Protein AF-A0A2D6R3Z6-F1 (afdb_monomer_lite)

Secondary structure (DSSP, 8-state):
--HHHHHHHHHHTGGGHHHHHT--TTS-GGGS-B-TTS-EEETTTTEEE-TTS-BS--------

Sequence (64 aa):
MTIDEVTRAADVLGADRWNIWMKCGLHDWAALPQTDSHEHYCPQCYTVWTAEGAIKNVPGRHAT

Foldseek 3Di:
DDLVVLVVVLVVVPPCSLVLQVPPPPDDQCPADADPQGWGADSRSSWIAHNVGHTPSDPDPPPD

Radius of gyration: 11.53 Å; chains: 1; bounding box: 27×23×34 Å

Structure (mmCIF, N/CA/C/O backbone):
data_AF-A0A2D6R3Z6-F1
#
_entry.id   AF-A0A2D6R3Z6-F1
#
loop_
_atom_site.group_PDB
_atom_site.id
_atom_site.type_symbol
_atom_site.label_atom_id
_atom_site.label_alt_id
_atom_site.label_comp_id
_atom_site.label_asym_id
_atom_site.label_entity_id
_atom_site.label_seq_id
_atom_site.pdbx_PDB_ins_code
_atom_site.Cartn_x
_atom_site.Cartn_y
_atom_site.Cartn_z
_atom_site.occupancy
_atom_site.B_iso_or_equiv
_atom_site.auth_seq_id
_atom_site.auth_comp_id
_atom_site.auth_asym_id
_atom_site.auth_atom_id
_atom_site.pdbx_PDB_model_num
ATOM 1 N N . MET A 1 1 ? -3.587 -3.220 11.204 1.00 60.88 1 MET A N 1
ATOM 2 C CA . MET A 1 1 ? -3.040 -2.074 10.460 1.00 60.88 1 MET A CA 1
ATOM 3 C C . MET A 1 1 ? -4.072 -1.653 9.435 1.00 60.88 1 MET A C 1
ATOM 5 O O . MET A 1 1 ? -4.609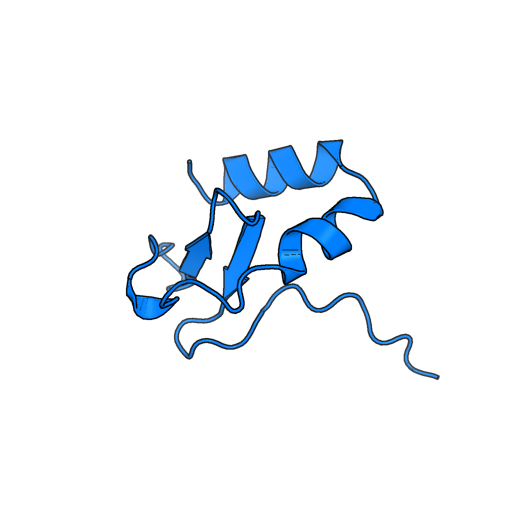 -2.565 8.833 1.00 60.88 1 MET A O 1
ATOM 9 N N . THR A 1 2 ? -4.366 -0.369 9.255 1.00 69.19 2 T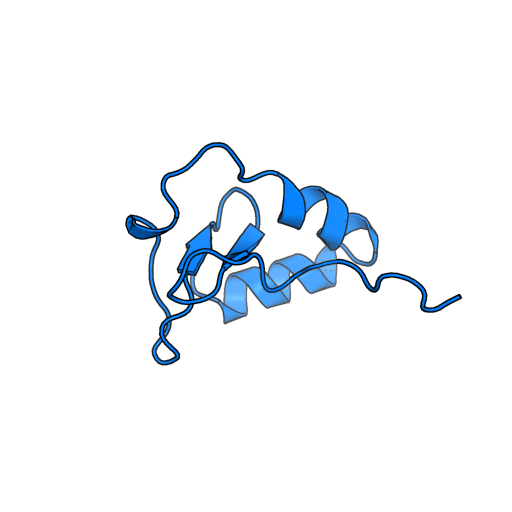HR A N 1
ATOM 10 C CA . THR A 1 2 ? -5.246 0.174 8.200 1.00 69.19 2 THR A CA 1
ATOM 11 C C . THR A 1 2 ? -4.455 0.490 6.920 1.00 69.19 2 THR A C 1
ATOM 13 O O . THR A 1 2 ? -3.221 0.476 6.934 1.00 69.19 2 THR A O 1
ATOM 16 N N . ILE A 1 3 ? -5.133 0.816 5.811 1.00 67.00 3 ILE A N 1
ATOM 17 C CA . ILE A 1 3 ? -4.463 1.267 4.575 1.00 67.00 3 ILE A CA 1
ATOM 18 C C . ILE A 1 3 ? -3.654 2.558 4.782 1.00 67.00 3 ILE A C 1
ATOM 20 O O . ILE A 1 3 ? -2.567 2.696 4.220 1.00 67.00 3 ILE A O 1
ATOM 24 N N . ASP A 1 4 ? -4.125 3.464 5.641 1.00 70.94 4 ASP A N 1
ATOM 25 C CA . ASP A 1 4 ? -3.400 4.690 5.991 1.00 70.94 4 ASP A CA 1
ATOM 26 C C . ASP A 1 4 ? -2.103 4.376 6.738 1.00 70.94 4 ASP A C 1
ATOM 28 O O . ASP A 1 4 ? -1.067 4.986 6.481 1.00 70.94 4 ASP A O 1
ATOM 32 N N . GLU A 1 5 ? -2.126 3.392 7.637 1.00 71.12 5 GLU A N 1
ATOM 33 C CA . GLU A 1 5 ? -0.927 2.949 8.349 1.00 71.12 5 GLU A CA 1
ATOM 34 C C . GLU A 1 5 ? 0.065 2.260 7.404 1.00 71.12 5 GLU A C 1
ATOM 36 O O . GLU A 1 5 ? 1.270 2.487 7.511 1.00 71.12 5 GLU A O 1
ATOM 41 N N . VAL A 1 6 ? -0.427 1.471 6.442 1.00 67.06 6 VAL A N 1
ATOM 42 C CA . VAL A 1 6 ? 0.400 0.852 5.390 1.00 67.06 6 VAL A CA 1
ATOM 43 C C . VAL A 1 6 ? 1.038 1.928 4.512 1.00 67.06 6 VAL A C 1
ATOM 45 O O . VAL A 1 6 ? 2.247 1.899 4.293 1.00 67.06 6 VAL A O 1
ATOM 48 N N . THR A 1 7 ? 0.257 2.910 4.062 1.00 69.81 7 THR A N 1
ATOM 49 C CA . THR A 1 7 ? 0.720 3.995 3.183 1.00 69.81 7 THR A CA 1
ATOM 50 C C . THR A 1 7 ? 1.724 4.901 3.893 1.00 69.81 7 THR A C 1
ATOM 52 O O . THR A 1 7 ? 2.783 5.201 3.347 1.00 69.81 7 THR A O 1
ATOM 55 N N . ARG A 1 8 ? 1.472 5.252 5.160 1.00 75.88 8 ARG A N 1
ATOM 56 C CA . ARG A 1 8 ? 2.440 5.994 5.981 1.00 75.88 8 ARG A CA 1
ATOM 57 C C . ARG A 1 8 ? 3.733 5.214 6.200 1.00 75.88 8 ARG A C 1
ATOM 59 O O . ARG A 1 8 ? 4.806 5.809 6.160 1.00 75.88 8 ARG A O 1
ATOM 66 N N . ALA A 1 9 ? 3.657 3.900 6.416 1.00 69.38 9 ALA A N 1
ATOM 67 C CA . ALA A 1 9 ? 4.849 3.059 6.505 1.00 69.38 9 ALA A CA 1
ATOM 68 C C . ALA A 1 9 ? 5.612 3.003 5.166 1.00 69.38 9 ALA A C 1
ATOM 70 O O . ALA A 1 9 ? 6.841 2.997 5.164 1.00 69.38 9 ALA A O 1
ATOM 71 N N . ALA A 1 10 ? 4.907 3.037 4.030 1.00 66.38 10 ALA A N 1
ATOM 72 C CA . ALA A 1 10 ? 5.507 3.164 2.698 1.00 66.38 10 ALA A CA 1
ATOM 73 C C . ALA A 1 10 ? 6.327 4.435 2.535 1.00 66.38 10 ALA A C 1
ATOM 75 O O . ALA A 1 10 ? 7.404 4.403 1.943 1.00 66.38 10 ALA A O 1
ATOM 76 N N . ASP A 1 11 ? 5.796 5.559 3.007 1.00 71.75 11 ASP A N 1
ATOM 77 C CA . ASP A 1 11 ? 6.441 6.854 2.822 1.00 71.75 11 ASP A CA 1
ATOM 78 C C . ASP A 1 11 ? 7.778 6.926 3.560 1.00 71.75 11 ASP A C 1
ATOM 80 O O . ASP A 1 11 ? 8.733 7.496 3.034 1.00 71.75 11 ASP A O 1
ATOM 84 N N . VAL A 1 12 ? 7.896 6.245 4.705 1.00 77.56 12 VAL A N 1
ATOM 85 C CA . VAL A 1 12 ? 9.172 6.078 5.422 1.00 77.56 12 VAL A CA 1
ATOM 86 C C . VAL A 1 12 ? 10.200 5.300 4.590 1.00 77.56 12 VAL A C 1
ATOM 88 O O . VAL A 1 12 ? 11.397 5.558 4.690 1.00 77.56 12 VAL A O 1
ATOM 91 N N . LEU A 1 13 ? 9.751 4.362 3.753 1.00 67.12 13 LEU A N 1
ATOM 92 C CA . LEU A 1 13 ? 10.602 3.472 2.955 1.00 67.12 13 LEU A CA 1
ATOM 93 C C . LEU A 1 13 ? 11.047 4.077 1.611 1.00 67.12 13 LEU A C 1
ATOM 95 O O . LEU A 1 13 ? 11.826 3.456 0.887 1.00 67.12 13 LEU A O 1
ATOM 99 N N . GLY A 1 14 ? 10.580 5.279 1.256 1.00 71.06 14 GLY A N 1
ATOM 100 C CA . GLY A 1 14 ? 11.038 5.992 0.060 1.00 71.06 14 GLY A CA 1
ATOM 101 C C . GLY A 1 14 ? 10.872 5.180 -1.232 1.00 71.06 14 GLY A C 1
ATOM 102 O O . GLY A 1 14 ? 9.830 4.577 -1.465 1.00 71.06 14 GLY A O 1
ATOM 103 N N . ALA A 1 15 ? 11.885 5.165 -2.103 1.00 70.69 15 ALA A N 1
ATOM 104 C CA . ALA A 1 15 ? 11.828 4.442 -3.380 1.00 70.69 15 ALA A CA 1
ATOM 105 C C . ALA A 1 15 ? 11.812 2.904 -3.223 1.00 70.69 15 ALA A C 1
ATOM 107 O O . ALA A 1 15 ? 11.244 2.212 -4.071 1.00 70.69 15 ALA A O 1
ATOM 108 N N . ASP A 1 16 ? 12.364 2.373 -2.127 1.00 66.75 16 ASP A N 1
ATOM 109 C CA . ASP A 1 16 ? 12.447 0.929 -1.860 1.00 66.75 16 ASP A CA 1
ATOM 110 C C . ASP A 1 16 ? 11.104 0.313 -1.458 1.00 66.75 16 ASP A C 1
ATOM 112 O O . ASP A 1 16 ? 10.936 -0.911 -1.517 1.00 66.75 16 ASP A O 1
ATOM 116 N N . ARG A 1 17 ? 10.115 1.152 -1.113 1.00 67.88 17 ARG A N 1
ATOM 117 C CA . ARG A 1 17 ? 8.755 0.712 -0.778 1.00 67.88 17 ARG A CA 1
ATOM 118 C C . ARG A 1 17 ? 8.182 -0.210 -1.847 1.00 67.88 17 ARG A C 1
ATOM 120 O O . ARG A 1 17 ? 7.618 -1.240 -1.514 1.00 67.88 17 ARG A O 1
ATOM 127 N N . TRP A 1 18 ? 8.425 0.070 -3.126 1.00 62.31 18 TRP A N 1
ATOM 128 C CA . TRP A 1 18 ? 7.869 -0.712 -4.232 1.00 62.31 18 TRP A CA 1
ATOM 129 C C . TRP A 1 18 ? 8.413 -2.143 -4.297 1.00 62.31 18 TRP A C 1
ATOM 131 O O . TRP A 1 18 ? 7.672 -3.061 -4.635 1.00 62.31 18 TRP A O 1
ATOM 141 N N . ASN A 1 19 ? 9.670 -2.364 -3.906 1.00 61.50 19 ASN A N 1
ATOM 142 C CA . ASN A 1 19 ? 10.257 -3.705 -3.847 1.00 61.50 19 ASN A CA 1
ATOM 143 C C . ASN A 1 19 ? 9.667 -4.541 -2.708 1.00 61.50 19 ASN A C 1
ATOM 145 O O . ASN A 1 19 ? 9.523 -5.755 -2.839 1.00 61.50 19 ASN A O 1
ATOM 149 N N . ILE A 1 20 ? 9.327 -3.898 -1.589 1.00 59.09 20 ILE A N 1
ATOM 150 C CA . ILE A 1 20 ? 8.654 -4.539 -0.455 1.00 59.09 20 ILE A CA 1
ATOM 151 C C . ILE A 1 20 ? 7.202 -4.838 -0.844 1.00 59.09 20 ILE A C 1
ATOM 153 O O . ILE A 1 20 ? 6.767 -5.986 -0.760 1.00 59.09 20 ILE A O 1
ATOM 157 N N . TRP A 1 21 ? 6.520 -3.836 -1.398 1.00 64.62 21 TRP A N 1
ATOM 158 C CA . TRP A 1 21 ? 5.106 -3.843 -1.760 1.00 64.62 21 TRP A CA 1
ATOM 159 C C . TRP A 1 21 ? 4.754 -4.789 -2.917 1.00 64.62 21 TRP A C 1
ATOM 161 O O . TRP A 1 21 ? 3.578 -4.983 -3.197 1.00 64.62 21 TRP A O 1
ATOM 171 N N . MET A 1 22 ? 5.717 -5.406 -3.602 1.00 60.97 22 MET A N 1
ATOM 172 C CA . MET A 1 22 ? 5.466 -6.385 -4.674 1.00 60.97 22 MET A CA 1
ATOM 173 C C . MET A 1 22 ? 5.581 -7.851 -4.217 1.00 60.97 22 MET A C 1
ATOM 175 O O . MET A 1 22 ? 5.305 -8.757 -5.002 1.00 60.97 22 MET A O 1
ATOM 179 N N . LYS A 1 23 ? 5.988 -8.134 -2.969 1.00 57.88 23 LYS A N 1
ATOM 180 C CA . LYS A 1 23 ? 6.385 -9.499 -2.561 1.00 57.88 23 LYS A CA 1
ATOM 181 C C . LYS A 1 23 ? 5.250 -10.500 -2.321 1.00 57.88 23 LYS A C 1
ATOM 183 O O . LYS A 1 23 ? 5.531 -11.675 -2.100 1.00 57.88 23 LYS A O 1
ATOM 188 N N . CYS A 1 24 ? 3.983 -10.102 -2.357 1.00 57.91 24 CYS A N 1
ATOM 189 C CA . CYS A 1 24 ? 2.909 -10.942 -1.822 1.00 57.91 24 CYS A CA 1
ATOM 190 C C . CYS A 1 24 ? 2.249 -11.919 -2.816 1.00 57.91 24 CYS A C 1
ATOM 192 O O . CYS A 1 24 ? 1.058 -12.187 -2.731 1.00 57.91 24 CYS A O 1
ATOM 194 N N . GLY A 1 25 ? 3.002 -12.576 -3.692 1.00 57.31 25 GLY A N 1
ATOM 195 C CA . GLY A 1 25 ? 2.466 -13.736 -4.430 1.00 57.31 25 GLY A CA 1
ATOM 196 C C . GLY A 1 25 ? 2.127 -14.962 -3.551 1.00 57.31 25 GLY A C 1
ATOM 197 O O . GLY A 1 25 ? 1.958 -16.048 -4.090 1.00 57.31 25 GLY A O 1
ATOM 198 N N . LEU A 1 26 ? 2.116 -14.824 -2.217 1.00 66.06 26 LEU A N 1
ATOM 199 C CA . LEU A 1 26 ? 2.128 -15.919 -1.237 1.00 66.06 26 LEU A CA 1
ATOM 200 C C . LEU A 1 26 ? 0.853 -16.042 -0.390 1.00 66.06 26 LEU A C 1
ATOM 202 O O . LEU A 1 26 ? 0.617 -17.108 0.170 1.00 66.06 26 LEU A O 1
ATOM 206 N N . HIS A 1 27 ? 0.042 -14.989 -0.278 1.00 69.81 27 HIS A N 1
ATOM 207 C CA . HIS A 1 27 ? -1.210 -15.019 0.483 1.00 69.81 27 HIS A CA 1
ATOM 208 C C . HIS A 1 27 ? -2.401 -14.969 -0.468 1.00 69.81 27 HIS A C 1
ATOM 210 O O . HIS A 1 27 ? -2.347 -14.278 -1.486 1.00 69.81 27 HIS A O 1
ATOM 216 N N . ASP A 1 28 ? -3.480 -15.671 -0.118 1.00 81.06 28 ASP A N 1
ATOM 217 C CA . ASP A 1 28 ? -4.761 -15.485 -0.791 1.00 81.06 28 ASP A CA 1
ATOM 218 C C . ASP A 1 28 ? -5.245 -14.055 -0.531 1.00 81.06 28 ASP A C 1
ATOM 220 O O . ASP A 1 28 ? -5.573 -13.689 0.601 1.00 81.06 28 ASP A O 1
ATOM 224 N N . TRP A 1 29 ? -5.236 -13.229 -1.578 1.00 79.31 29 TRP A N 1
ATOM 225 C CA . TRP A 1 29 ? -5.580 -11.818 -1.465 1.00 79.31 29 TRP A CA 1
ATOM 226 C C . TRP A 1 29 ? -7.041 -11.626 -1.047 1.00 79.31 29 TRP A C 1
ATOM 228 O O . TRP A 1 29 ? -7.335 -10.659 -0.351 1.00 79.31 29 TRP A O 1
ATOM 238 N N . ALA A 1 30 ? -7.935 -12.560 -1.389 1.00 83.44 30 ALA A N 1
ATOM 239 C CA . ALA A 1 30 ? -9.351 -12.472 -1.041 1.00 83.44 30 ALA A CA 1
ATOM 240 C C . ALA A 1 30 ? -9.596 -12.649 0.469 1.00 83.44 30 ALA A C 1
ATOM 242 O O . ALA A 1 30 ? -10.618 -12.208 0.991 1.00 83.44 30 ALA A O 1
ATOM 243 N N . ALA A 1 31 ? -8.646 -13.261 1.184 1.00 84.00 31 ALA A N 1
ATOM 244 C CA . ALA A 1 31 ? -8.683 -13.420 2.637 1.00 84.00 31 ALA A CA 1
ATOM 245 C C . ALA A 1 31 ? -8.084 -12.220 3.395 1.00 84.00 31 ALA A C 1
ATOM 247 O O . ALA A 1 31 ? -8.108 -12.190 4.629 1.00 84.00 31 ALA A O 1
ATOM 248 N N . LEU A 1 32 ? -7.509 -11.245 2.686 1.00 82.94 32 LEU A N 1
ATOM 249 C CA . LEU A 1 32 ? -6.914 -10.066 3.302 1.00 82.94 32 LEU A CA 1
ATOM 250 C C . LEU A 1 32 ? -7.985 -9.044 3.708 1.00 82.94 32 LEU A C 1
ATOM 252 O O . LEU A 1 32 ? -9.032 -8.963 3.061 1.00 82.94 32 LEU A O 1
ATOM 256 N N . PRO A 1 33 ? -7.712 -8.214 4.732 1.00 82.69 33 PRO A N 1
ATOM 257 C CA . PRO A 1 33 ? -8.596 -7.121 5.110 1.00 82.69 33 PRO A CA 1
ATOM 258 C C . PRO A 1 33 ? -8.909 -6.206 3.926 1.00 82.69 33 PRO A C 1
ATOM 260 O O . PRO A 1 33 ? -8.036 -5.923 3.100 1.00 82.69 33 PRO A O 1
ATOM 263 N N . GLN A 1 34 ? -10.148 -5.726 3.900 1.00 83.62 34 GLN A N 1
ATOM 264 C CA . GLN A 1 34 ? -10.687 -4.918 2.818 1.00 83.62 34 GLN A CA 1
ATOM 265 C C . GLN A 1 34 ? -10.900 -3.464 3.265 1.00 83.62 34 GLN A C 1
ATOM 267 O O . GLN A 1 34 ? -11.217 -3.209 4.429 1.00 83.62 34 GLN A O 1
ATOM 272 N N . THR A 1 35 ? -10.705 -2.509 2.358 1.00 79.56 35 THR A N 1
ATOM 273 C CA . THR A 1 35 ? -11.091 -1.102 2.543 1.00 79.56 35 THR A CA 1
ATOM 274 C C . THR A 1 35 ? -12.568 -0.888 2.201 1.00 79.56 35 THR A C 1
ATOM 276 O O . THR A 1 35 ? -13.192 -1.722 1.545 1.00 79.56 35 THR A O 1
ATOM 279 N N . ASP A 1 36 ? -13.116 0.276 2.556 1.00 81.75 36 ASP A N 1
ATOM 280 C CA . ASP A 1 36 ? -14.466 0.685 2.129 1.00 81.75 36 ASP A CA 1
ATOM 281 C C . ASP A 1 36 ? -14.590 0.801 0.596 1.00 81.75 36 ASP A C 1
ATOM 283 O O . ASP A 1 36 ? -15.672 0.652 0.035 1.00 81.75 36 ASP A O 1
ATOM 287 N N . SER A 1 37 ? -13.465 1.016 -0.094 1.00 82.75 37 SER A N 1
ATOM 288 C CA . SER A 1 37 ? -13.350 1.040 -1.560 1.00 82.75 37 SER A CA 1
ATOM 289 C C . SER A 1 37 ? -13.108 -0.349 -2.167 1.00 82.75 37 SER A C 1
ATOM 291 O O . SER A 1 37 ? -12.729 -0.465 -3.334 1.00 82.75 37 SER A O 1
ATOM 293 N N . HIS A 1 38 ? -13.315 -1.402 -1.377 1.00 85.75 38 HIS A N 1
ATOM 294 C CA . HIS A 1 38 ? -13.177 -2.808 -1.741 1.00 85.75 38 HIS A CA 1
ATOM 295 C C . HIS A 1 38 ? -11.755 -3.299 -2.063 1.00 85.75 38 HIS A C 1
ATOM 297 O O . HIS A 1 38 ? -11.595 -4.401 -2.586 1.00 85.75 38 HIS A O 1
ATOM 303 N N . GLU A 1 39 ? -10.712 -2.538 -1.738 1.00 86.75 39 GLU A N 1
ATOM 304 C CA . GLU A 1 39 ? -9.328 -2.957 -1.980 1.00 86.75 39 GLU A CA 1
ATOM 305 C C . GLU A 1 39 ? -8.830 -3.875 -0.874 1.00 86.75 39 GLU A C 1
ATOM 307 O O . GLU A 1 39 ? -9.115 -3.652 0.300 1.00 86.75 3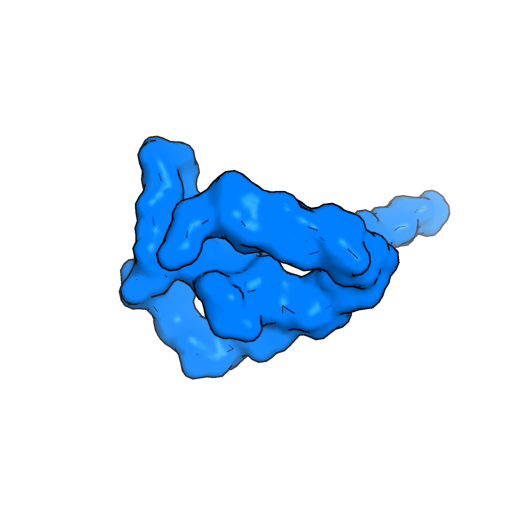9 GLU A O 1
ATOM 312 N N . HIS A 1 40 ? -8.017 -4.858 -1.240 1.00 84.94 40 HIS A N 1
ATOM 313 C CA . HIS A 1 40 ? -7.361 -5.741 -0.284 1.00 84.94 40 HIS A CA 1
ATOM 314 C C . HIS A 1 40 ? -5.931 -5.276 -0.035 1.00 84.94 40 HIS A C 1
ATOM 316 O O . HIS A 1 40 ? -5.265 -4.787 -0.948 1.00 84.94 40 HIS A O 1
ATOM 322 N N . TYR A 1 41 ? -5.421 -5.437 1.183 1.00 79.94 41 TYR A N 1
ATOM 323 C CA . TYR A 1 41 ? -4.037 -5.079 1.497 1.00 79.94 41 TYR A CA 1
ATOM 324 C C . TYR A 1 41 ? -3.379 -6.077 2.446 1.00 79.94 41 TYR A C 1
ATOM 326 O O . TYR A 1 41 ? -4.012 -6.660 3.324 1.00 79.94 41 TYR A O 1
ATOM 334 N N . CYS A 1 42 ? -2.068 -6.254 2.301 1.00 80.31 42 CYS A N 1
ATOM 335 C CA . CYS A 1 42 ? -1.283 -7.121 3.169 1.00 80.31 42 CYS A CA 1
ATOM 336 C C . CYS A 1 42 ? -0.377 -6.253 4.044 1.00 80.31 42 CYS A C 1
ATOM 338 O O . CYS A 1 42 ? 0.550 -5.654 3.513 1.00 80.31 42 CYS A O 1
ATOM 340 N N . PRO A 1 43 ? -0.561 -6.193 5.373 1.00 72.75 43 PRO A N 1
ATOM 341 C CA . PRO A 1 43 ? 0.285 -5.368 6.238 1.00 72.75 43 PRO A CA 1
ATOM 342 C C . PRO A 1 43 ? 1.700 -5.936 6.426 1.00 72.75 43 PRO A C 1
ATOM 344 O O . PRO A 1 43 ? 2.597 -5.215 6.843 1.00 72.75 43 PRO A O 1
ATOM 347 N N . GLN A 1 44 ? 1.915 -7.222 6.130 1.00 74.75 44 GLN A N 1
ATOM 348 C CA . GLN A 1 44 ? 3.241 -7.846 6.212 1.00 74.75 44 GLN A CA 1
ATOM 349 C C . GLN A 1 44 ? 4.082 -7.568 4.968 1.00 74.75 44 GLN A C 1
ATOM 351 O O . GLN A 1 44 ? 5.277 -7.298 5.060 1.00 74.75 44 GLN A O 1
ATOM 356 N N . CY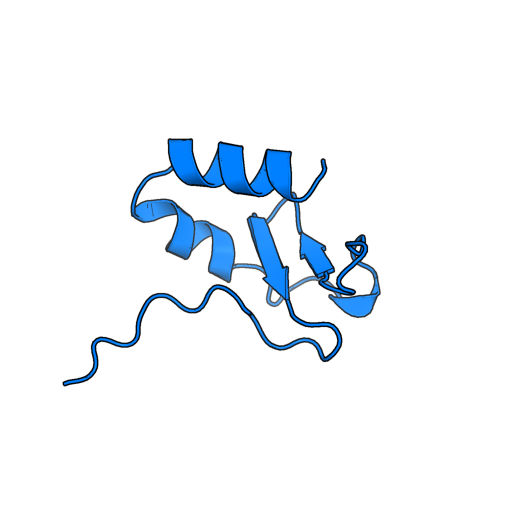S A 1 45 ? 3.454 -7.654 3.799 1.00 73.88 45 CYS A N 1
ATOM 357 C CA . CYS A 1 45 ? 4.115 -7.433 2.518 1.00 73.88 45 CYS A CA 1
ATOM 358 C C . CYS A 1 45 ? 3.961 -5.997 2.019 1.00 73.88 45 CYS A C 1
ATOM 360 O O . CYS A 1 45 ? 4.616 -5.609 1.065 1.00 73.88 45 CYS A O 1
ATOM 362 N N . TYR A 1 46 ? 3.096 -5.221 2.663 1.00 74.06 46 TYR A N 1
ATOM 363 C CA . TYR A 1 46 ? 2.738 -3.858 2.301 1.00 74.06 46 TYR A CA 1
ATOM 364 C C . TYR A 1 46 ? 2.220 -3.723 0.854 1.00 74.06 46 TYR A C 1
ATOM 366 O O . TYR A 1 46 ? 2.391 -2.700 0.217 1.00 74.06 46 TYR A O 1
ATOM 374 N N . THR A 1 47 ? 1.575 -4.756 0.311 1.00 77.12 47 THR A N 1
ATOM 375 C CA . THR A 1 47 ? 1.000 -4.764 -1.050 1.00 77.12 47 THR A CA 1
ATOM 376 C C . THR A 1 47 ? -0.488 -4.401 -1.020 1.00 77.12 47 THR A C 1
ATOM 378 O O . THR A 1 47 ? -1.162 -4.731 -0.040 1.00 77.12 47 THR A O 1
ATOM 381 N N . VAL A 1 48 ? -1.009 -3.787 -2.092 1.00 79.69 48 VAL A N 1
ATOM 382 C CA . VAL A 1 48 ? -2.437 -3.463 -2.272 1.00 79.69 48 VAL A CA 1
ATOM 383 C C . VAL A 1 48 ? -2.977 -4.062 -3.578 1.00 79.69 48 VAL A C 1
ATOM 385 O O . VAL A 1 48 ? -2.380 -3.911 -4.646 1.00 79.69 48 VAL A O 1
ATOM 388 N N . TRP A 1 49 ? -4.151 -4.686 -3.508 1.00 83.94 49 TRP A N 1
ATOM 389 C CA . TRP A 1 49 ? -4.872 -5.266 -4.641 1.00 83.94 49 TRP A CA 1
ATOM 390 C C . TRP A 1 49 ? -6.239 -4.616 -4.833 1.00 83.94 49 TRP A C 1
ATOM 392 O O . TRP A 1 49 ? -6.860 -4.130 -3.888 1.00 83.94 49 TRP A O 1
ATOM 402 N N . THR A 1 50 ? -6.728 -4.642 -6.069 1.00 86.88 50 THR A N 1
ATOM 403 C CA . THR A 1 50 ? -8.132 -4.375 -6.380 1.00 86.88 50 THR A CA 1
ATOM 404 C C . THR A 1 50 ? -9.038 -5.470 -5.818 1.00 86.88 50 THR A C 1
ATOM 406 O O . THR A 1 50 ? -8.570 -6.529 -5.397 1.00 86.88 50 THR A O 1
ATOM 409 N N . ALA A 1 51 ? -10.348 -5.228 -5.868 1.00 85.38 51 ALA A N 1
ATOM 410 C CA . ALA A 1 51 ? -11.368 -6.205 -5.500 1.00 85.38 51 ALA A CA 1
ATOM 411 C C . ALA A 1 51 ? -11.350 -7.471 -6.377 1.00 85.38 51 ALA A C 1
ATOM 413 O O . ALA A 1 51 ? -11.995 -8.452 -6.036 1.00 85.38 51 ALA A O 1
ATOM 414 N N . GLU A 1 52 ? -10.641 -7.456 -7.509 1.00 87.88 52 GLU A N 1
ATOM 415 C CA . GLU A 1 52 ? -10.491 -8.576 -8.444 1.00 87.88 52 GLU A CA 1
ATOM 416 C C . GLU A 1 52 ? -9.097 -9.225 -8.368 1.00 87.88 52 GLU A C 1
ATOM 418 O O . GLU A 1 52 ? -8.775 -10.104 -9.167 1.00 87.88 52 GLU A O 1
ATOM 423 N N . GLY A 1 53 ? -8.248 -8.783 -7.434 1.00 81.44 53 GLY A N 1
ATOM 424 C CA . GLY A 1 53 ? -6.916 -9.351 -7.228 1.00 81.44 53 GLY A CA 1
ATOM 425 C C . GLY A 1 53 ? -5.826 -8.799 -8.144 1.00 81.44 53 GLY A C 1
ATOM 426 O O . GLY A 1 53 ? -4.742 -9.380 -8.217 1.00 81.44 53 GLY A O 1
ATOM 427 N N . ALA A 1 54 ? -6.057 -7.677 -8.832 1.00 83.62 54 ALA A N 1
ATOM 428 C CA . ALA A 1 54 ? -4.995 -6.992 -9.566 1.00 83.62 54 ALA A CA 1
ATOM 429 C C . ALA A 1 54 ? -4.156 -6.135 -8.610 1.00 83.62 54 ALA A C 1
ATOM 431 O O . ALA A 1 54 ? -4.703 -5.374 -7.819 1.00 83.62 54 ALA A O 1
ATOM 432 N N . ILE A 1 55 ? -2.825 -6.208 -8.686 1.00 78.94 55 ILE A N 1
ATOM 433 C CA . ILE A 1 55 ? -1.952 -5.350 -7.870 1.00 78.94 55 ILE A CA 1
ATOM 434 C C . ILE A 1 55 ? -2.120 -3.897 -8.330 1.00 78.94 55 ILE A C 1
ATOM 436 O O . ILE A 1 55 ? -1.873 -3.578 -9.493 1.00 78.94 55 ILE A O 1
ATOM 440 N N . LYS A 1 56 ? -2.528 -3.008 -7.418 1.00 73.50 56 LYS A N 1
ATOM 441 C CA . LYS A 1 56 ? -2.737 -1.576 -7.704 1.00 73.50 56 LYS A CA 1
ATOM 442 C C . LYS A 1 56 ? -1.428 -0.789 -7.697 1.00 73.50 56 LY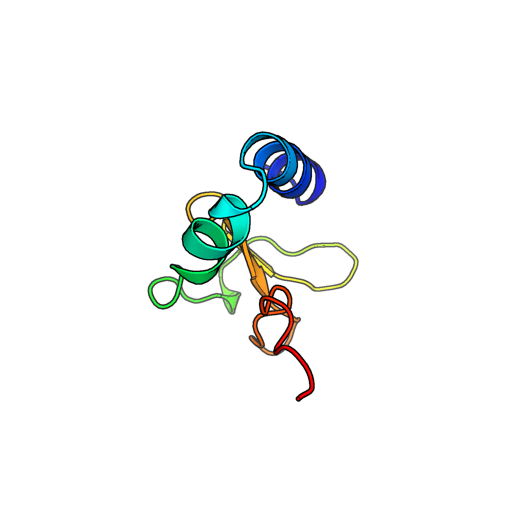S A C 1
ATOM 444 O O . LYS A 1 56 ? -1.270 0.177 -8.437 1.00 73.50 56 LYS A O 1
ATOM 449 N N . ASN A 1 57 ? -0.468 -1.219 -6.886 1.00 68.75 57 ASN A N 1
ATOM 450 C CA . ASN A 1 57 ? 0.842 -0.594 -6.744 1.00 68.75 57 ASN A CA 1
ATOM 451 C C . ASN A 1 57 ? 1.873 -1.176 -7.725 1.00 68.75 57 ASN A C 1
ATOM 453 O O . ASN A 1 57 ? 2.892 -1.732 -7.321 1.00 68.75 57 ASN A O 1
ATOM 457 N N . VAL A 1 58 ? 1.622 -1.048 -9.025 1.00 55.41 58 VAL A N 1
ATOM 458 C CA . VAL A 1 58 ? 2.650 -1.350 -10.029 1.00 55.41 58 VAL A CA 1
ATOM 459 C C . VAL A 1 58 ? 3.596 -0.144 -10.085 1.00 55.41 58 VAL A C 1
ATOM 461 O O . VAL A 1 58 ? 3.109 0.965 -10.330 1.00 55.41 58 VAL A O 1
ATOM 464 N N . PRO A 1 59 ? 4.918 -0.293 -9.847 1.00 46.09 59 PRO A N 1
ATOM 465 C CA . PRO A 1 59 ? 5.846 0.807 -10.078 1.00 46.09 59 PRO A CA 1
ATOM 466 C C . PRO A 1 59 ? 5.646 1.266 -11.513 1.00 46.09 59 PRO A C 1
ATOM 468 O O . PRO A 1 59 ? 5.487 0.423 -12.399 1.00 46.09 59 PRO A O 1
ATOM 471 N N . GLY A 1 60 ? 5.598 2.585 -11.721 1.00 46.69 60 GLY A N 1
ATOM 472 C CA . GLY A 1 60 ? 5.428 3.164 -13.042 1.00 46.69 60 GLY A CA 1
ATOM 473 C C . GLY A 1 60 ? 6.279 2.390 -14.037 1.00 46.69 60 GLY A C 1
ATOM 474 O O . GLY A 1 60 ? 7.508 2.424 -13.981 1.00 46.69 60 GLY A O 1
ATOM 475 N N . ARG A 1 61 ? 5.615 1.654 -14.934 1.00 39.09 61 ARG A N 1
ATOM 476 C CA . ARG A 1 61 ? 6.217 1.305 -16.208 1.00 39.09 61 ARG A CA 1
ATOM 477 C C . ARG A 1 61 ? 6.623 2.666 -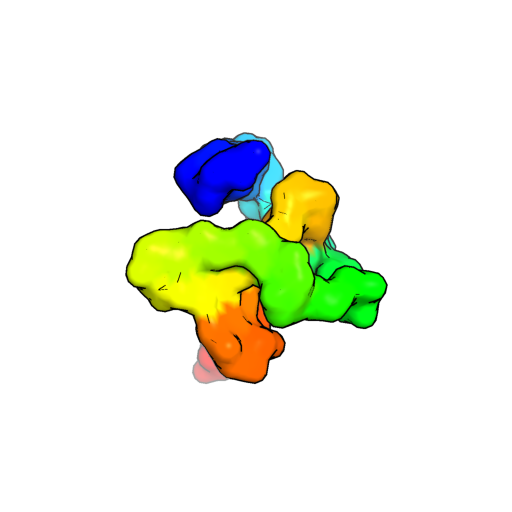16.742 1.00 39.09 61 ARG A C 1
ATOM 479 O O . ARG A 1 61 ? 5.742 3.486 -16.995 1.00 39.09 61 ARG A O 1
ATOM 486 N N . HIS A 1 62 ? 7.920 2.956 -16.792 1.00 37.50 62 HIS A N 1
ATOM 487 C CA . HIS A 1 62 ? 8.379 4.070 -17.598 1.00 37.50 62 HIS A CA 1
ATOM 488 C C . HIS A 1 62 ? 7.762 3.815 -18.975 1.00 37.50 62 HIS A C 1
ATOM 490 O O . HIS A 1 62 ? 8.104 2.836 -19.644 1.00 37.50 62 HIS A O 1
ATOM 496 N N . ALA A 1 63 ? 6.741 4.604 -19.319 1.00 37.81 63 ALA A N 1
ATOM 497 C CA . ALA A 1 63 ? 6.353 4.766 -20.700 1.00 37.81 63 ALA A CA 1
ATOM 498 C C . ALA A 1 63 ? 7.639 5.206 -21.399 1.00 37.81 63 ALA A C 1
ATOM 500 O O . ALA A 1 63 ? 8.349 6.085 -20.903 1.00 37.81 63 ALA A O 1
ATOM 501 N N . THR A 1 64 ? 7.989 4.438 -22.419 1.00 38.75 64 THR A N 1
ATOM 502 C CA . THR A 1 64 ? 9.195 4.618 -23.221 1.00 38.75 64 THR A CA 1
ATOM 503 C C . THR A 1 64 ? 9.164 5.962 -23.926 1.00 38.75 64 THR A C 1
ATOM 505 O O . THR A 1 64 ? 8.043 6.432 -24.233 1.00 38.75 64 THR A O 1
#

pLDDT: mean 70.64, std 12.81, range [37.5, 87.88]